Protein AF-A0A5D2DFG7-F1 (afdb_monomer_lite)

Organism: Gossypium darwinii (NCBI:txid34276)

Radius of gyration: 26.0 Å; chains: 1; bounding box: 80×27×34 Å

Foldseek 3Di:
DPPVVPVVPPPPPPPPPPDDPVPDDDDPAADDDPVVVCLQPDWDQDPVGIPSPDHPQDACPCVVSVYGNDD

Secondary structure (DSSP, 8-state):
-TTGGGGGSS----------GGGSPPP-TT---HHHHHHHH--EE-SS-EE--S---STTTTGGGT-----

Sequence (71 aa):
QNLSNKAMAERAGEEKKKFSIWDLPDVPMGQLPPHLELQRSRVSCNKDAPIHTESIQYSGAYASMGIDNSS

Structure (mmCIF, N/CA/C/O backbone):
data_AF-A0A5D2DFG7-F1
#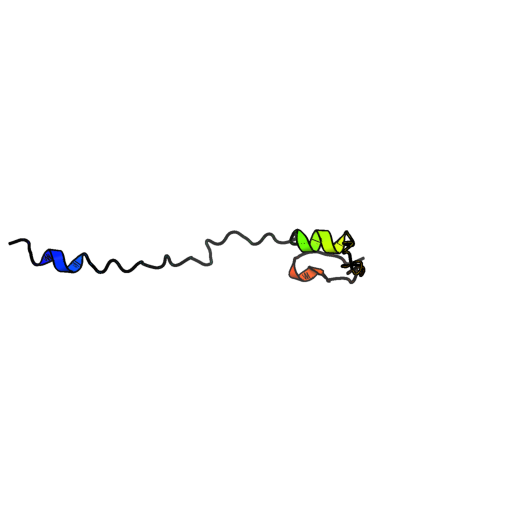
_entry.id   AF-A0A5D2DFG7-F1
#
loop_
_atom_site.group_PDB
_atom_site.id
_atom_site.type_symbol
_atom_site.label_atom_id
_atom_site.label_alt_id
_atom_site.label_comp_id
_atom_site.label_asym_id
_atom_site.label_entity_id
_atom_site.label_seq_id
_atom_site.pdbx_PDB_ins_code
_atom_site.Cartn_x
_atom_site.Cartn_y
_atom_site.Cartn_z
_atom_site.occupancy
_atom_site.B_iso_or_equiv
_atom_site.auth_seq_id
_atom_site.auth_comp_id
_atom_site.auth_asym_id
_atom_site.auth_atom_id
_atom_site.pdbx_PDB_model_num
ATOM 1 N N . GLN A 1 1 ? -67.078 -9.109 19.664 1.00 50.25 1 GLN A N 1
ATOM 2 C CA . GLN A 1 1 ? -66.623 -9.285 18.269 1.00 50.25 1 GLN A CA 1
ATOM 3 C C . GLN A 1 1 ? -65.255 -8.625 18.136 1.00 50.25 1 GLN A C 1
ATOM 5 O O . GLN A 1 1 ? -65.131 -7.468 17.766 1.00 50.25 1 GLN A O 1
ATOM 10 N N . ASN A 1 2 ? -64.228 -9.373 18.546 1.00 48.25 2 ASN A N 1
ATOM 11 C CA . ASN A 1 2 ? -62.812 -9.007 18.505 1.00 48.25 2 ASN A CA 1
ATOM 12 C C . ASN A 1 2 ? -62.257 -9.209 17.089 1.00 48.25 2 ASN A C 1
ATOM 14 O O . ASN A 1 2 ? -61.408 -10.069 16.878 1.00 48.25 2 ASN A O 1
ATOM 18 N N . LEU A 1 3 ? -62.798 -8.491 16.102 1.00 55.53 3 LEU A N 1
ATOM 19 C CA . LEU A 1 3 ? -62.349 -8.632 14.711 1.00 55.53 3 LEU A CA 1
ATOM 20 C C . LEU A 1 3 ? -61.777 -7.340 14.121 1.00 55.53 3 LEU A C 1
ATOM 22 O O . LEU A 1 3 ? -61.014 -7.408 13.166 1.00 55.53 3 LEU A O 1
ATOM 26 N N . SER A 1 4 ? -62.026 -6.181 14.741 1.00 52.41 4 SER A N 1
ATOM 27 C CA . SER A 1 4 ? -61.441 -4.918 14.268 1.00 52.41 4 SER A CA 1
ATOM 28 C C . SER A 1 4 ? -59.963 -4.755 14.642 1.00 52.41 4 SER A C 1
ATOM 30 O O . SER A 1 4 ? -59.229 -4.062 13.945 1.00 52.41 4 SER A O 1
ATOM 32 N N . ASN A 1 5 ? -59.493 -5.424 15.700 1.00 52.22 5 ASN A N 1
ATOM 33 C CA . ASN A 1 5 ? -58.114 -5.262 16.180 1.00 52.22 5 ASN A CA 1
ATOM 34 C C . ASN A 1 5 ? -57.109 -6.158 15.435 1.00 52.22 5 ASN A C 1
ATOM 36 O O . ASN A 1 5 ? -55.908 -6.040 15.650 1.00 52.22 5 ASN A O 1
ATOM 40 N N . LYS A 1 6 ? -57.583 -7.052 14.553 1.00 47.25 6 LYS A N 1
ATOM 41 C CA . LYS A 1 6 ? -56.728 -7.990 13.808 1.00 47.25 6 LYS A CA 1
ATOM 42 C C . LYS A 1 6 ? -56.060 -7.347 12.583 1.00 47.25 6 LYS A C 1
ATOM 44 O O . LYS A 1 6 ? -55.040 -7.843 12.127 1.00 47.25 6 LYS A O 1
ATOM 49 N N . ALA A 1 7 ? -56.583 -6.224 12.085 1.00 43.03 7 ALA A N 1
ATOM 50 C CA . ALA A 1 7 ? -56.073 -5.569 10.876 1.00 43.03 7 ALA A CA 1
ATOM 51 C C . ALA A 1 7 ? -54.844 -4.664 11.106 1.00 43.03 7 ALA A C 1
ATOM 53 O O . ALA A 1 7 ? -54.233 -4.216 10.142 1.00 43.03 7 ALA A O 1
ATOM 54 N N . MET A 1 8 ? -54.455 -4.408 12.360 1.00 47.22 8 MET A N 1
ATOM 55 C CA . MET A 1 8 ? -53.298 -3.556 12.685 1.00 47.22 8 MET A CA 1
ATOM 56 C C . MET A 1 8 ? -52.004 -4.349 12.939 1.00 47.22 8 MET A C 1
ATOM 58 O O . MET A 1 8 ? -50.962 -3.752 13.184 1.00 47.22 8 MET A O 1
ATOM 62 N N . ALA A 1 9 ? -52.051 -5.685 12.885 1.00 46.41 9 ALA A N 1
ATOM 63 C CA . ALA A 1 9 ? -50.905 -6.545 13.196 1.00 46.41 9 ALA A CA 1
ATOM 64 C C . ALA A 1 9 ? -50.033 -6.897 11.974 1.00 46.41 9 ALA A C 1
ATOM 66 O O . ALA A 1 9 ? -48.937 -7.422 12.143 1.00 46.41 9 ALA A O 1
ATOM 67 N N . GLU A 1 10 ? -50.485 -6.608 10.748 1.00 49.31 10 GLU A N 1
ATOM 68 C CA . GLU A 1 10 ? -49.862 -7.118 9.513 1.00 49.31 10 GLU A CA 1
ATOM 69 C C . GLU A 1 10 ? -49.170 -6.030 8.673 1.00 49.31 10 GLU A C 1
ATOM 71 O O . GLU A 1 10 ? -49.178 -6.042 7.446 1.00 49.31 10 GLU A O 1
ATOM 76 N N . ARG A 1 11 ? -48.551 -5.056 9.342 1.00 50.16 11 ARG A N 1
ATOM 77 C CA . ARG A 1 11 ? -47.501 -4.198 8.768 1.00 50.16 11 ARG A CA 1
ATOM 78 C C . ARG A 1 11 ? -46.437 -3.926 9.826 1.00 50.16 11 ARG A C 1
ATOM 80 O O . ARG A 1 11 ? -46.094 -2.782 10.108 1.00 50.16 11 ARG A O 1
ATOM 87 N N . ALA A 1 12 ? -45.900 -4.992 10.415 1.00 46.78 12 ALA A N 1
ATOM 88 C CA . ALA A 1 12 ? -44.580 -4.929 11.027 1.00 46.78 12 ALA A CA 1
ATOM 89 C C . ALA A 1 12 ? -43.568 -4.763 9.884 1.00 46.78 12 ALA A C 1
ATOM 91 O O . ALA A 1 12 ? -42.983 -5.728 9.400 1.00 46.78 12 ALA A O 1
ATOM 92 N N . GLY A 1 13 ? -43.464 -3.536 9.367 1.00 49.34 13 GLY A N 1
ATOM 93 C CA . GLY A 1 13 ? -42.358 -3.156 8.510 1.00 49.34 13 GLY A CA 1
ATOM 94 C C . GLY A 1 13 ? -41.086 -3.482 9.272 1.00 49.34 13 GLY A C 1
ATOM 95 O O . GLY A 1 13 ? -40.963 -3.114 10.438 1.00 49.34 13 GLY A O 1
ATOM 96 N N . GLU A 1 14 ? -40.188 -4.226 8.638 1.00 58.38 14 GLU A N 1
ATOM 97 C CA . GLU A 1 14 ? -38.838 -4.433 9.136 1.00 58.38 14 GLU A CA 1
ATOM 98 C C . GLU A 1 14 ? -38.220 -3.050 9.357 1.00 58.38 14 GLU A C 1
ATOM 100 O O . GLU A 1 14 ? -37.765 -2.384 8.423 1.00 58.38 14 GLU A O 1
ATOM 105 N N . GLU A 1 15 ? -38.279 -2.569 10.597 1.00 63.53 15 GLU A N 1
ATOM 106 C CA . GLU A 1 15 ? -37.577 -1.373 11.011 1.00 63.53 15 GLU A CA 1
ATOM 107 C C . GLU A 1 15 ? -36.099 -1.678 10.815 1.00 63.53 15 GLU A C 1
ATOM 109 O O . GLU A 1 15 ? -35.476 -2.392 11.603 1.00 63.53 15 GLU A O 1
ATOM 114 N N . LYS A 1 16 ? -35.537 -1.184 9.707 1.00 67.75 16 LYS A N 1
ATOM 115 C CA . LYS A 1 16 ? -34.098 -1.219 9.473 1.00 67.75 16 LYS A CA 1
ATOM 116 C C . LYS A 1 16 ? -33.456 -0.551 10.677 1.00 67.75 16 LYS A C 1
ATOM 118 O O . LYS A 1 16 ? -33.550 0.668 10.831 1.00 67.75 16 LYS A O 1
ATOM 123 N N . LYS A 1 17 ? -32.868 -1.374 11.547 1.00 70.38 17 LYS A N 1
ATOM 124 C CA . LYS A 1 17 ? -32.190 -0.961 12.772 1.00 70.38 17 LYS A CA 1
ATOM 125 C C . LYS A 1 17 ? -31.241 0.172 12.393 1.00 70.38 17 LYS A C 1
ATOM 127 O O . LYS A 1 17 ? -30.292 -0.044 11.639 1.00 70.38 17 LYS A O 1
ATOM 132 N N . LYS A 1 18 ? -31.563 1.394 12.821 1.00 72.50 18 LYS A N 1
ATOM 133 C CA . LYS A 1 18 ? -30.734 2.569 12.554 1.00 72.50 18 LYS A CA 1
ATOM 134 C C . LYS A 1 18 ? -29.433 2.355 13.313 1.00 72.50 18 LYS A C 1
ATOM 136 O O . LYS A 1 18 ? -29.416 2.471 14.533 1.00 72.50 18 LYS A O 1
ATOM 141 N N . PHE A 1 19 ? -28.379 1.974 12.601 1.00 75.25 19 PHE A N 1
ATOM 142 C CA . PHE A 1 19 ? -27.041 1.939 13.173 1.00 75.25 19 PHE A CA 1
ATOM 143 C C . PHE A 1 19 ? -26.663 3.367 13.574 1.00 75.25 19 PHE A C 1
ATOM 145 O O . PHE A 1 19 ? -26.714 4.281 12.748 1.00 75.25 19 PHE A O 1
ATOM 152 N N . SER A 1 20 ? -26.339 3.564 14.850 1.00 81.44 20 SER A N 1
ATOM 153 C CA . SER A 1 20 ? -25.725 4.800 15.322 1.00 81.44 20 SER A CA 1
ATOM 154 C C . SER A 1 20 ? -24.278 4.824 14.844 1.00 81.44 20 SER A C 1
ATOM 156 O O . SER A 1 20 ? -23.557 3.844 15.019 1.00 81.44 20 SER A O 1
ATOM 158 N N . ILE A 1 21 ? -23.843 5.943 14.262 1.00 78.25 21 ILE A N 1
ATOM 159 C CA . ILE A 1 21 ? -22.440 6.148 13.864 1.00 78.25 21 ILE A CA 1
ATOM 160 C C . ILE A 1 21 ? -21.502 6.043 15.080 1.00 78.25 21 ILE A C 1
ATOM 162 O O . ILE A 1 21 ? -20.367 5.606 14.942 1.00 78.25 21 ILE A O 1
ATOM 166 N N . TRP A 1 22 ? -21.998 6.395 16.268 1.00 81.81 22 TRP A N 1
ATOM 167 C CA . TRP A 1 22 ? -21.248 6.377 17.526 1.00 81.81 22 TRP A CA 1
ATOM 168 C C . TRP A 1 22 ? -21.062 4.981 18.125 1.00 81.81 22 TRP A C 1
ATOM 170 O O . TRP A 1 22 ? -20.228 4.816 19.007 1.00 81.81 22 TRP A O 1
ATOM 180 N N . ASP A 1 23 ? -21.821 3.990 17.651 1.00 82.94 23 ASP A N 1
ATOM 181 C CA . ASP A 1 23 ? -21.738 2.606 18.136 1.00 82.94 23 ASP A CA 1
ATOM 182 C C . ASP A 1 23 ? -20.788 1.754 17.273 1.00 82.94 23 ASP A C 1
ATOM 184 O O . ASP A 1 23 ? -20.729 0.531 17.426 1.00 82.94 23 ASP A O 1
ATOM 188 N N . LEU A 1 24 ? -20.069 2.371 16.326 1.00 77.69 24 LEU A N 1
ATOM 189 C CA . LEU A 1 24 ? -19.062 1.669 15.540 1.00 77.69 24 LEU A CA 1
ATOM 190 C C . LEU A 1 24 ? -17.798 1.457 16.383 1.00 77.69 24 LEU A C 1
ATOM 192 O O . LEU A 1 24 ? -17.376 2.370 17.092 1.00 77.69 24 LEU A O 1
ATOM 196 N N . PRO A 1 25 ? -17.167 0.275 16.291 1.00 77.75 25 PRO A N 1
ATOM 197 C CA . PRO A 1 25 ? -15.852 0.079 16.876 1.00 77.75 25 PRO A CA 1
ATOM 198 C C . PRO A 1 25 ? -14.857 1.052 16.236 1.00 77.75 25 PRO A C 1
ATOM 200 O O . PRO A 1 25 ? -14.917 1.299 15.027 1.00 77.75 25 PRO A O 1
ATOM 203 N N . ASP A 1 26 ? -13.925 1.564 17.037 1.00 74.56 26 ASP A N 1
ATOM 204 C CA . ASP A 1 26 ? -12.835 2.390 16.528 1.00 74.56 26 ASP A CA 1
ATOM 205 C C . ASP A 1 26 ? -12.056 1.623 15.452 1.00 74.56 26 ASP A C 1
ATOM 207 O O . ASP A 1 26 ? -11.679 0.458 15.626 1.00 74.56 26 ASP A O 1
ATOM 211 N N . VAL A 1 27 ? -11.825 2.281 14.313 1.00 70.75 27 VAL A N 1
ATOM 212 C CA . VAL A 1 27 ? -10.966 1.733 13.260 1.00 70.75 27 VAL A CA 1
ATOM 213 C C . VAL A 1 27 ? -9.563 1.592 13.854 1.00 70.75 27 VAL A C 1
ATOM 215 O O . VAL A 1 27 ? -9.078 2.559 14.443 1.00 70.75 27 VAL A O 1
ATOM 218 N N . PRO A 1 28 ? -8.891 0.433 13.720 1.00 68.00 28 PRO A N 1
ATOM 219 C CA . PRO A 1 28 ? -7.536 0.262 14.228 1.00 68.00 28 PRO A CA 1
ATOM 220 C C . PRO A 1 28 ? -6.607 1.280 13.557 1.00 68.00 28 PRO A C 1
ATOM 222 O O . PRO A 1 28 ? -6.217 1.134 12.400 1.00 68.00 28 PRO A O 1
ATOM 225 N N . MET A 1 29 ? -6.290 2.348 14.285 1.00 70.38 29 MET A N 1
ATOM 226 C CA . MET A 1 29 ? -5.349 3.374 13.857 1.00 70.38 29 MET A CA 1
ATOM 227 C C . MET A 1 29 ? -3.920 2.864 14.069 1.00 70.38 29 MET A C 1
ATOM 229 O O . MET A 1 29 ? -3.605 2.323 15.127 1.00 70.38 29 MET A O 1
ATOM 233 N N . GLY A 1 30 ? -3.043 3.046 13.079 1.00 72.88 30 GLY A N 1
ATOM 234 C CA . GLY A 1 30 ? -1.615 2.730 13.197 1.00 72.88 30 GLY A CA 1
ATOM 235 C C . GLY A 1 30 ? -1.202 1.320 12.765 1.00 72.88 30 GLY A C 1
ATOM 236 O O . GLY A 1 30 ? -0.021 0.995 12.854 1.00 72.88 30 GLY A O 1
ATOM 237 N N . GLN A 1 31 ? -2.126 0.488 12.274 1.00 78.75 31 GLN A N 1
ATOM 238 C CA . GLN A 1 31 ? -1.796 -0.812 11.679 1.00 78.75 31 GLN A CA 1
ATOM 239 C C . GLN A 1 31 ? -2.145 -0.834 10.196 1.00 78.75 31 GLN A C 1
ATOM 241 O O . GLN A 1 31 ? -3.217 -0.391 9.776 1.00 78.75 31 GLN A O 1
ATOM 246 N N . LEU A 1 32 ? -1.226 -1.364 9.389 1.00 80.69 32 LEU A N 1
ATOM 247 C CA . LEU A 1 32 ? -1.502 -1.602 7.983 1.00 80.69 32 LEU A CA 1
ATOM 248 C C . LEU A 1 32 ? -2.410 -2.828 7.881 1.00 80.69 32 LEU A C 1
ATOM 250 O O . LEU A 1 32 ? -2.197 -3.826 8.568 1.00 80.69 32 LEU A O 1
ATOM 254 N N . PRO A 1 33 ? -3.414 -2.795 6.999 1.00 86.00 33 PRO A N 1
ATOM 255 C CA . PRO A 1 33 ? -4.128 -3.982 6.590 1.00 86.00 33 PRO A CA 1
ATOM 256 C C . PRO A 1 33 ? -3.144 -5.115 6.255 1.00 86.00 33 PRO A C 1
ATOM 258 O O . PRO A 1 33 ? -2.136 -4.858 5.590 1.00 86.00 33 PRO A O 1
ATOM 261 N N . PRO A 1 34 ? -3.443 -6.373 6.629 1.00 85.69 34 PRO A N 1
ATOM 262 C CA . PRO A 1 34 ? -2.505 -7.490 6.484 1.00 85.69 34 PRO A CA 1
ATOM 263 C C . PRO A 1 34 ? -1.952 -7.664 5.064 1.00 85.69 34 PRO A C 1
ATOM 265 O O . PRO A 1 34 ? -0.800 -8.043 4.877 1.00 85.69 34 PRO A O 1
ATOM 268 N N . HIS A 1 35 ? -2.759 -7.359 4.042 1.00 86.31 35 HIS A N 1
ATOM 269 C CA . HIS A 1 35 ? -2.317 -7.416 2.651 1.00 86.31 35 HIS A CA 1
ATOM 270 C C . HIS A 1 35 ? -1.270 -6.337 2.325 1.00 86.31 35 HIS A C 1
ATOM 272 O O . HIS A 1 35 ? -0.304 -6.646 1.636 1.00 86.31 35 HIS A O 1
ATOM 278 N N . LEU A 1 36 ? -1.397 -5.118 2.864 1.00 85.69 36 LEU A N 1
ATOM 279 C CA . LEU A 1 36 ? -0.423 -4.038 2.661 1.00 85.69 36 LEU A CA 1
ATOM 280 C C . LEU A 1 36 ? 0.878 -4.291 3.438 1.00 85.69 36 LEU A C 1
ATOM 282 O O . LEU A 1 36 ? 1.962 -4.010 2.930 1.00 85.69 36 LEU A O 1
ATOM 286 N N . GLU A 1 37 ? 0.803 -4.873 4.640 1.00 86.38 37 GLU A N 1
ATOM 287 C CA . GLU A 1 37 ? 2.003 -5.278 5.394 1.00 86.38 37 GLU A CA 1
ATOM 288 C C . GLU A 1 37 ? 2.826 -6.331 4.647 1.00 86.38 37 GLU A C 1
ATOM 290 O O . GLU A 1 37 ? 4.059 -6.248 4.575 1.00 86.38 37 GLU A O 1
ATOM 295 N N . LEU A 1 38 ? 2.140 -7.314 4.061 1.00 87.94 38 LEU A N 1
ATOM 296 C CA . LEU A 1 38 ? 2.769 -8.351 3.252 1.00 87.94 38 LEU A CA 1
ATOM 297 C C . LEU A 1 38 ? 3.395 -7.761 1.987 1.00 87.94 38 LEU A C 1
ATOM 299 O O . LEU A 1 38 ? 4.544 -8.076 1.694 1.00 87.94 38 LEU A O 1
ATOM 303 N N . GLN A 1 39 ? 2.687 -6.871 1.289 1.00 88.62 39 GLN A N 1
ATOM 304 C CA . GLN A 1 39 ? 3.198 -6.194 0.093 1.00 88.62 39 GLN A CA 1
ATOM 305 C C . GLN A 1 39 ? 4.413 -5.309 0.389 1.00 88.62 39 GLN A C 1
ATOM 307 O O . GLN A 1 39 ? 5.352 -5.278 -0.398 1.00 88.62 39 GLN A O 1
ATOM 312 N N . ARG A 1 40 ? 4.434 -4.619 1.537 1.00 83.56 40 ARG A N 1
ATOM 313 C CA . ARG A 1 40 ? 5.567 -3.772 1.943 1.00 83.56 40 ARG A CA 1
ATOM 314 C C . ARG A 1 40 ? 6.822 -4.584 2.268 1.00 83.56 40 ARG A C 1
ATOM 316 O O . ARG A 1 40 ? 7.930 -4.099 2.065 1.00 83.56 40 ARG A O 1
ATOM 323 N N . SER A 1 41 ? 6.660 -5.782 2.829 1.00 84.31 41 SER A N 1
ATOM 324 C CA . SER A 1 41 ? 7.775 -6.591 3.343 1.00 84.31 41 SER A CA 1
ATOM 325 C C . SER A 1 41 ? 8.254 -7.682 2.387 1.00 84.31 41 SER A C 1
ATOM 327 O O . SER A 1 41 ? 9.353 -8.207 2.576 1.00 84.31 41 SER A O 1
ATOM 329 N N . ARG A 1 42 ? 7.441 -8.076 1.399 1.00 87.50 42 ARG A N 1
ATOM 330 C CA . ARG A 1 42 ? 7.698 -9.256 0.570 1.00 87.50 42 ARG A CA 1
ATOM 331 C C . ARG A 1 42 ? 7.293 -9.036 -0.879 1.00 87.50 42 ARG A C 1
ATOM 333 O O . ARG A 1 42 ? 6.218 -8.529 -1.182 1.00 87.50 42 ARG A O 1
ATOM 340 N N . VAL A 1 43 ? 8.115 -9.583 -1.762 1.00 87.00 43 VAL A N 1
ATOM 341 C CA . VAL A 1 43 ? 7.789 -9.776 -3.175 1.00 87.00 43 VAL A CA 1
ATOM 342 C C . VAL A 1 43 ? 6.986 -11.069 -3.307 1.00 87.00 43 VAL A C 1
ATOM 344 O O . VAL A 1 43 ? 7.333 -12.083 -2.699 1.00 87.00 43 VAL A O 1
ATOM 347 N N . SER A 1 44 ? 5.907 -11.059 -4.089 1.00 88.75 44 SER A N 1
ATOM 348 C CA . SER A 1 44 ? 5.165 -12.289 -4.399 1.00 88.75 44 SER A CA 1
ATOM 349 C C . SER A 1 44 ? 5.597 -12.824 -5.763 1.00 88.75 44 SER A C 1
ATOM 351 O O . SER A 1 44 ? 5.534 -12.109 -6.759 1.00 88.75 44 SER A O 1
ATOM 353 N N . CYS A 1 45 ? 6.038 -14.080 -5.824 1.00 88.56 45 CYS A N 1
ATOM 354 C CA . CYS A 1 45 ? 6.486 -14.705 -7.069 1.00 88.56 45 CYS A CA 1
ATOM 355 C C . CYS A 1 45 ? 5.311 -15.401 -7.765 1.00 88.56 45 CYS A C 1
ATOM 357 O O . CYS A 1 45 ? 4.966 -16.531 -7.420 1.00 88.56 45 CYS A O 1
ATOM 359 N N . ASN A 1 46 ? 4.699 -14.728 -8.741 1.00 87.25 46 ASN A N 1
ATOM 360 C CA . ASN A 1 46 ? 3.713 -15.353 -9.623 1.00 87.25 46 ASN A CA 1
ATOM 361 C C . ASN A 1 46 ? 4.402 -16.049 -10.808 1.00 87.25 46 ASN A C 1
ATOM 363 O O . ASN A 1 46 ? 5.585 -15.832 -11.064 1.00 87.25 46 ASN A O 1
ATOM 367 N N . LYS A 1 47 ? 3.655 -16.896 -11.534 1.00 89.94 47 LYS A N 1
ATOM 368 C CA . LYS A 1 47 ? 4.170 -17.664 -12.686 1.00 89.94 47 LYS A CA 1
ATOM 369 C C . LYS A 1 47 ? 4.665 -16.780 -13.834 1.00 89.94 47 LYS A C 1
ATOM 371 O O . LYS A 1 47 ? 5.614 -17.170 -14.503 1.00 89.94 47 LYS A O 1
ATOM 376 N N . ASP A 1 48 ? 4.027 -15.630 -14.044 1.00 89.94 48 ASP A N 1
ATOM 377 C CA . ASP A 1 48 ? 4.364 -14.720 -15.142 1.00 89.94 48 ASP A CA 1
ATOM 378 C C . ASP A 1 48 ? 5.523 -13.788 -14.765 1.00 89.94 48 ASP A C 1
ATOM 380 O O . ASP A 1 48 ? 6.503 -13.682 -15.499 1.00 89.94 48 ASP A O 1
ATOM 384 N N . ALA A 1 49 ? 5.431 -13.130 -13.604 1.00 88.62 49 ALA A N 1
ATOM 385 C CA . ALA A 1 49 ? 6.465 -12.242 -13.082 1.00 88.62 49 ALA A CA 1
ATOM 386 C C . ALA A 1 49 ? 6.317 -12.023 -11.562 1.00 88.62 49 ALA A C 1
ATOM 388 O O . ALA A 1 49 ? 5.216 -12.171 -11.016 1.00 88.62 49 ALA A O 1
ATOM 389 N N . PRO A 1 50 ? 7.396 -11.628 -10.862 1.00 86.94 50 PRO A N 1
ATOM 390 C CA . PRO A 1 50 ? 7.306 -11.144 -9.491 1.00 86.94 50 PRO A CA 1
ATOM 391 C C . PRO A 1 50 ? 6.449 -9.872 -9.398 1.00 86.94 50 PRO A C 1
ATOM 393 O O . PRO A 1 50 ? 6.564 -8.976 -10.230 1.00 86.94 50 PRO A O 1
ATOM 396 N N . ILE A 1 51 ? 5.609 -9.785 -8.369 1.00 89.38 51 ILE A N 1
ATOM 397 C CA . ILE A 1 51 ? 4.770 -8.620 -8.059 1.00 89.38 51 ILE A CA 1
ATOM 398 C C . ILE A 1 51 ? 5.164 -8.027 -6.700 1.00 89.38 51 ILE A C 1
ATOM 400 O O . ILE A 1 51 ? 5.682 -8.741 -5.838 1.00 89.38 51 ILE A O 1
ATOM 404 N N . HIS A 1 52 ? 4.900 -6.731 -6.500 1.00 86.06 52 HIS A N 1
ATOM 405 C CA . HIS A 1 52 ? 5.358 -5.957 -5.329 1.00 86.06 52 HIS A CA 1
ATOM 406 C C . HIS A 1 52 ? 6.890 -5.881 -5.223 1.00 86.06 52 HIS A C 1
ATOM 408 O O . HIS A 1 52 ? 7.466 -5.983 -4.147 1.00 86.06 52 HIS A O 1
ATOM 414 N N . THR A 1 53 ? 7.563 -5.739 -6.366 1.00 82.94 53 THR A N 1
ATOM 415 C CA . THR A 1 53 ? 9.024 -5.577 -6.440 1.00 82.94 53 THR A CA 1
ATOM 416 C C . THR A 1 53 ? 9.496 -4.196 -5.999 1.00 82.94 53 THR A C 1
ATOM 418 O O . THR A 1 53 ? 10.664 -4.029 -5.660 1.00 82.94 53 THR A O 1
ATOM 421 N N . GLU A 1 54 ? 8.610 -3.204 -6.031 1.00 82.25 54 GLU A N 1
ATOM 422 C CA . GLU A 1 54 ? 8.920 -1.826 -5.670 1.00 82.25 54 GLU A CA 1
ATOM 423 C C . GLU A 1 54 ? 8.720 -1.597 -4.173 1.00 82.25 54 GLU A C 1
ATOM 425 O O . GLU A 1 54 ? 7.681 -1.932 -3.601 1.00 82.25 54 GLU A O 1
ATOM 430 N N . SER A 1 55 ? 9.718 -0.988 -3.535 1.00 78.19 55 SER A N 1
ATOM 431 C CA . SER A 1 55 ? 9.636 -0.607 -2.133 1.00 78.19 55 SER A CA 1
ATOM 432 C C . SER A 1 55 ? 9.017 0.783 -1.993 1.00 78.19 55 SER A C 1
ATOM 434 O O . SER A 1 55 ? 9.590 1.775 -2.447 1.00 78.19 55 SER A O 1
ATOM 436 N N . ILE A 1 56 ? 7.885 0.879 -1.300 1.00 75.50 56 ILE A N 1
ATOM 437 C CA . ILE A 1 56 ? 7.279 2.163 -0.934 1.00 75.50 56 ILE A CA 1
ATOM 438 C C . ILE A 1 56 ? 7.989 2.686 0.327 1.00 75.50 56 ILE A C 1
ATOM 440 O O . ILE A 1 56 ? 7.555 2.424 1.447 1.00 75.50 56 ILE A O 1
ATOM 444 N N . GLN A 1 57 ? 9.127 3.364 0.136 1.00 72.81 57 GLN A N 1
ATOM 445 C CA . GLN A 1 57 ? 9.993 3.903 1.203 1.00 72.81 57 GLN A CA 1
ATOM 446 C C . GLN A 1 57 ? 10.038 5.439 1.227 1.00 72.81 57 GLN A C 1
ATOM 448 O O . GLN A 1 57 ? 10.999 6.028 1.713 1.00 72.81 57 GLN A O 1
ATOM 453 N N . TYR A 1 58 ? 9.029 6.118 0.677 1.00 80.00 58 TYR A N 1
ATOM 454 C CA . TYR A 1 58 ? 8.959 7.571 0.802 1.00 80.00 58 TYR A CA 1
ATOM 455 C C . TYR A 1 58 ? 8.287 7.970 2.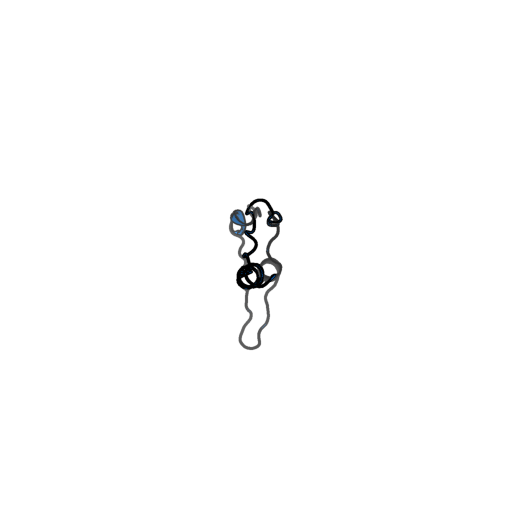123 1.00 80.00 58 TYR A C 1
ATOM 457 O O . TYR A 1 58 ? 7.318 7.344 2.569 1.00 80.00 58 TYR A O 1
ATOM 465 N N . SER A 1 59 ? 8.807 9.033 2.740 1.00 80.69 59 SER A N 1
ATOM 466 C CA . SER A 1 59 ? 8.269 9.585 3.983 1.00 80.69 59 SER A CA 1
ATOM 467 C C . SER A 1 59 ? 6.786 9.930 3.817 1.00 80.69 59 SER A C 1
ATOM 469 O O . SER A 1 59 ? 6.396 10.623 2.878 1.00 80.69 59 SER A O 1
ATOM 471 N N . GLY A 1 60 ? 5.948 9.412 4.716 1.00 82.38 60 GLY A N 1
ATOM 472 C CA . GLY A 1 60 ? 4.505 9.661 4.710 1.00 82.38 60 GLY A CA 1
ATOM 473 C C . GLY A 1 60 ? 3.659 8.755 3.806 1.00 82.38 60 GLY A C 1
ATOM 474 O O . GLY A 1 60 ? 2.451 8.966 3.729 1.00 82.38 60 GLY A O 1
ATOM 475 N N . ALA A 1 61 ? 4.223 7.715 3.180 1.00 83.38 61 ALA A N 1
ATOM 476 C CA . ALA A 1 61 ? 3.466 6.778 2.335 1.00 83.38 61 ALA A CA 1
ATOM 477 C C . ALA A 1 61 ? 2.224 6.158 2.997 1.00 83.38 61 ALA A C 1
ATOM 479 O O . ALA A 1 61 ? 1.222 5.900 2.333 1.00 83.38 61 ALA A O 1
ATOM 480 N N . TYR A 1 62 ? 2.276 5.964 4.313 1.00 85.12 62 TYR A N 1
ATOM 481 C CA . TYR A 1 62 ? 1.190 5.390 5.101 1.00 85.12 62 TYR A CA 1
ATOM 482 C C . TYR A 1 62 ? 0.677 6.360 6.181 1.00 85.12 62 TYR A C 1
ATOM 484 O O . TYR A 1 62 ? 0.080 5.933 7.170 1.00 85.12 62 TYR A O 1
ATOM 492 N N . ALA A 1 63 ? 0.864 7.673 5.984 1.00 82.81 63 ALA A N 1
ATOM 493 C CA .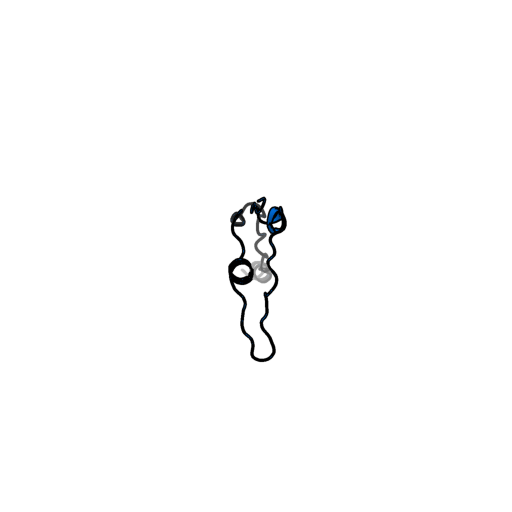 ALA A 1 63 ? 0.464 8.703 6.947 1.00 82.81 63 ALA A CA 1
ATOM 494 C C . ALA A 1 63 ? -1.049 8.702 7.224 1.00 82.81 63 ALA A C 1
ATOM 496 O O . ALA A 1 63 ? -1.464 8.851 8.370 1.00 82.81 63 ALA A O 1
ATOM 497 N N . SER A 1 64 ? -1.880 8.447 6.205 1.00 80.50 64 SER A N 1
ATOM 498 C CA . SER A 1 64 ? -3.339 8.316 6.361 1.00 80.50 64 SER A CA 1
ATOM 499 C C . SER A 1 64 ? -3.756 7.115 7.214 1.00 80.50 64 SER A C 1
ATOM 501 O O . SER A 1 64 ? -4.855 7.111 7.757 1.00 80.50 64 SER A O 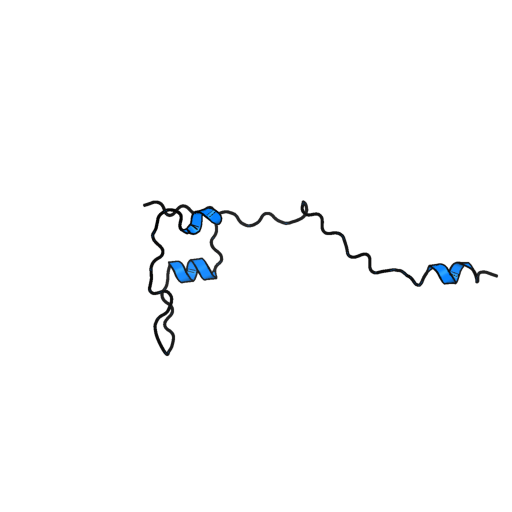1
ATOM 503 N N . MET A 1 65 ? -2.880 6.115 7.350 1.00 81.88 65 MET A N 1
ATOM 504 C CA . MET A 1 65 ? -3.077 4.950 8.219 1.00 81.88 65 MET A CA 1
ATOM 505 C C . MET A 1 65 ? -2.461 5.159 9.612 1.00 81.88 65 MET A C 1
ATOM 507 O O . MET A 1 65 ? -2.495 4.253 10.441 1.00 81.88 65 MET A O 1
ATOM 511 N N . GLY A 1 66 ? -1.891 6.340 9.879 1.00 80.00 66 GLY A N 1
ATOM 512 C CA . GLY A 1 66 ? -1.214 6.659 11.134 1.00 80.00 66 GLY A CA 1
ATOM 513 C C . GLY A 1 66 ? 0.179 6.041 11.259 1.00 80.00 66 GLY A C 1
ATOM 514 O O . GLY A 1 66 ? 0.664 5.885 12.374 1.00 80.00 66 GLY A O 1
ATOM 515 N N . ILE A 1 67 ? 0.812 5.660 10.144 1.00 80.38 67 ILE A N 1
ATOM 516 C CA . ILE A 1 67 ? 2.128 5.012 10.152 1.00 80.38 6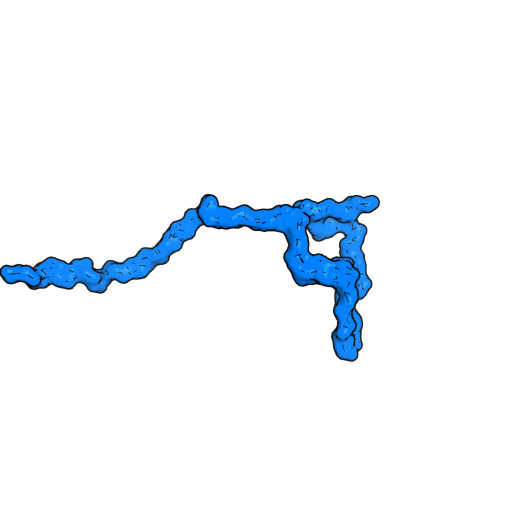7 ILE A CA 1
ATOM 517 C C . ILE A 1 67 ? 3.186 5.977 9.649 1.00 80.38 67 ILE A C 1
ATOM 519 O O . ILE A 1 67 ? 3.157 6.434 8.501 1.00 80.38 67 ILE A O 1
ATOM 523 N N . ASP A 1 68 ? 4.156 6.219 10.520 1.00 80.81 68 ASP A N 1
ATOM 524 C CA . ASP A 1 68 ? 5.351 6.977 10.211 1.00 80.81 68 ASP A CA 1
ATOM 525 C C . ASP A 1 68 ? 6.376 6.088 9.491 1.00 80.81 68 ASP A C 1
ATOM 527 O O . ASP A 1 68 ? 6.724 5.003 9.954 1.00 80.81 68 ASP A O 1
ATOM 531 N N . ASN A 1 69 ? 6.816 6.542 8.319 1.00 77.31 69 ASN A N 1
ATOM 532 C CA . ASN A 1 69 ? 7.910 5.933 7.553 1.00 77.31 69 ASN A CA 1
ATOM 533 C C . ASN A 1 69 ? 8.933 7.013 7.166 1.00 77.31 69 ASN A C 1
ATOM 535 O O . ASN A 1 69 ? 9.577 6.908 6.124 1.00 77.31 69 ASN A O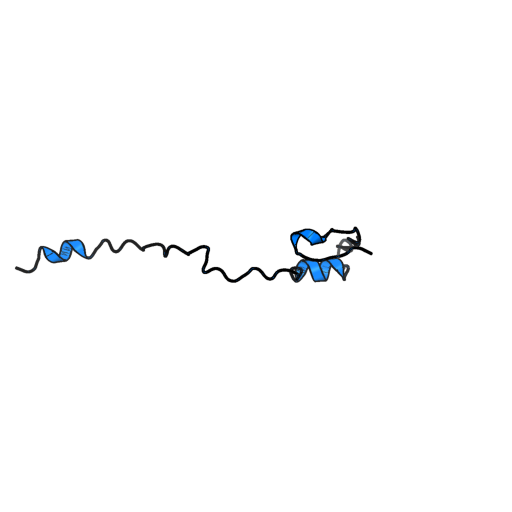 1
ATOM 539 N N . SER A 1 70 ? 9.012 8.096 7.946 1.00 75.19 70 SER A N 1
ATOM 540 C CA . SER A 1 70 ? 10.089 9.070 7.835 1.00 75.19 70 SER A CA 1
ATOM 541 C C . SER A 1 70 ? 11.396 8.402 8.270 1.00 75.19 70 SER A C 1
ATOM 543 O O . SER A 1 70 ? 11.481 7.811 9.345 1.00 75.19 70 SER A O 1
ATOM 545 N N . SER A 1 71 ? 12.391 8.414 7.383 1.00 66.12 71 SER A N 1
ATOM 546 C CA . SER A 1 71 ? 13.743 7.917 7.640 1.00 66.12 71 SER A CA 1
ATOM 547 C C . SER A 1 71 ? 14.766 8.972 7.270 1.00 66.12 71 SER A C 1
ATOM 549 O O . SER A 1 71 ? 14.431 9.860 6.452 1.00 66.12 71 SER A O 1
#

pLDDT: mean 74.57, std 13.74, range [43.03, 89.94]